Protein AF-V6L3B7-F1 (afdb_monomer_lite)

pLDDT: mean 77.8, std 19.28, range [36.06, 98.19]

Foldseek 3Di:
DDDDPPPPPDDDDPVNQVVCVVVVHHPCVQVVQCVVPNHCSVPDPPDDPDDDDPDDDDDDDPPPDDPPPDPDDDPLLVQLVVQLVVQCVVLVHPDRDVLSSLLSLLVSPDPVSVVVCVVVVHDSPVVNVVSVVVSVVVD

Sequence (139 aa):
VRALVVRDTDTLGPGDAEALRTLGIDLDVRRRTDAAFGEGALDRPSEPDGGRPRRGFVFGRDRSARPAGRIRFTPRAKKALELSLREALAVKDRHIGVEHVLLGLLRSDDRLTRELFERLGVDPDPVRDLVLADLRRAA

Secondary structure (DSSP, 8-state):
---------S---HHHHHHHHHTT--TTHHHHHHHHH-TTTTSPPPPPTT-------------------PPPPPHHHHHHHHHHHHHHHHTT-SS--HHHHHHHHHHHT-HHHHHHHHHHT--HHHHHHHHHHHHHHH-

Structure (mmCIF, N/CA/C/O backbone):
data_AF-V6L3B7-F1
#
_entry.id   AF-V6L3B7-F1
#
loop_
_atom_site.group_PDB
_atom_site.id
_atom_site.type_symbol
_atom_site.label_atom_id
_atom_site.label_alt_id
_atom_site.label_comp_id
_atom_site.label_asym_id
_atom_site.label_entity_id
_atom_site.label_seq_id
_atom_site.pdbx_PDB_ins_code
_atom_site.Cartn_x
_atom_site.Cartn_y
_atom_site.Cartn_z
_atom_site.occupancy
_atom_site.B_iso_or_equiv
_atom_site.auth_seq_id
_atom_site.auth_comp_id
_atom_site.auth_asym_id
_atom_site.auth_atom_id
_atom_site.pdbx_PDB_model_num
ATOM 1 N N . VAL A 1 1 ? 34.975 -44.767 -23.889 1.00 43.91 1 VAL A N 1
ATOM 2 C CA . VAL A 1 1 ? 34.524 -43.595 -24.677 1.00 43.91 1 VAL A CA 1
ATOM 3 C C . VAL A 1 1 ? 33.654 -42.737 -23.768 1.00 43.91 1 VAL A C 1
ATOM 5 O O . VAL A 1 1 ? 32.564 -43.162 -23.418 1.00 43.91 1 VAL A O 1
ATOM 8 N N . ARG A 1 2 ? 34.178 -41.617 -23.257 1.00 36.06 2 ARG A N 1
ATOM 9 C CA . ARG A 1 2 ? 33.478 -40.743 -22.300 1.00 36.06 2 ARG A CA 1
ATOM 10 C C . ARG A 1 2 ? 33.047 -39.493 -23.065 1.00 36.06 2 ARG A C 1
ATOM 12 O O . ARG A 1 2 ? 33.898 -38.676 -23.397 1.00 36.06 2 ARG A O 1
ATOM 19 N N . ALA A 1 3 ? 31.764 -39.394 -23.409 1.00 40.44 3 ALA A N 1
ATOM 20 C CA . ALA A 1 3 ? 31.218 -38.215 -24.073 1.00 40.44 3 ALA A CA 1
ATOM 21 C C . ALA A 1 3 ? 31.193 -37.053 -23.071 1.00 40.44 3 ALA A C 1
ATOM 23 O O . ALA A 1 3 ? 30.450 -37.072 -22.089 1.00 40.44 3 ALA A O 1
ATOM 24 N N . LEU A 1 4 ? 32.070 -36.078 -23.291 1.00 40.56 4 LEU A N 1
ATOM 25 C CA . LEU A 1 4 ? 32.046 -34.791 -22.613 1.00 40.56 4 LEU A CA 1
ATOM 26 C C . LEU A 1 4 ? 30.853 -34.022 -23.185 1.00 40.56 4 LEU A C 1
ATOM 28 O O . LEU A 1 4 ? 30.910 -33.529 -24.307 1.00 40.56 4 LEU A O 1
ATOM 32 N N . VAL A 1 5 ? 29.753 -33.966 -22.436 1.00 48.75 5 VAL A N 1
ATOM 33 C CA . VAL A 1 5 ? 28.684 -33.006 -22.719 1.00 48.75 5 VAL A CA 1
ATOM 34 C C . VAL A 1 5 ? 29.268 -31.633 -22.414 1.00 48.75 5 VAL A C 1
ATOM 36 O O . VAL A 1 5 ? 29.413 -31.253 -21.250 1.00 48.75 5 VAL A O 1
ATOM 39 N N . VAL A 1 6 ? 29.683 -30.937 -23.469 1.00 45.31 6 VAL A N 1
ATOM 40 C CA . VAL A 1 6 ? 30.059 -29.527 -23.421 1.00 45.31 6 VAL A CA 1
ATOM 41 C C . VAL A 1 6 ? 28.833 -28.774 -22.916 1.00 45.31 6 VAL A C 1
ATOM 43 O O . VAL A 1 6 ? 27.787 -28.767 -23.559 1.00 45.31 6 VAL A O 1
ATOM 46 N N . ARG A 1 7 ? 28.929 -28.209 -21.711 1.00 45.97 7 ARG A N 1
ATOM 47 C CA . ARG A 1 7 ? 27.954 -27.236 -21.230 1.00 45.97 7 ARG A CA 1
ATOM 48 C C . ARG A 1 7 ? 28.350 -25.902 -21.829 1.00 45.97 7 ARG A C 1
ATOM 50 O O . ARG A 1 7 ? 29.221 -25.233 -21.284 1.00 45.97 7 ARG A O 1
ATOM 57 N N . ASP A 1 8 ? 27.753 -25.584 -22.967 1.00 47.19 8 ASP A N 1
ATOM 58 C CA . ASP A 1 8 ? 27.851 -24.258 -23.555 1.00 47.19 8 ASP A CA 1
ATOM 59 C C . ASP A 1 8 ? 26.985 -23.323 -22.703 1.00 47.19 8 ASP A C 1
ATOM 61 O O . ASP A 1 8 ? 25.762 -23.457 -22.647 1.00 47.19 8 ASP A O 1
ATOM 65 N N . THR A 1 9 ? 27.630 -22.494 -21.886 1.00 51.62 9 THR A N 1
ATOM 66 C CA . THR A 1 9 ? 26.961 -21.604 -20.927 1.00 51.62 9 THR A CA 1
ATOM 67 C C . THR A 1 9 ? 26.908 -20.164 -21.399 1.00 51.62 9 THR A C 1
ATOM 69 O O . THR A 1 9 ? 26.731 -19.290 -20.559 1.00 51.62 9 THR A O 1
ATOM 72 N N . ASP A 1 10 ? 27.033 -19.886 -22.693 1.00 54.81 10 ASP A N 1
ATOM 73 C CA . ASP A 1 10 ? 26.859 -18.522 -23.172 1.00 54.81 10 ASP A CA 1
ATOM 74 C C . ASP A 1 10 ? 26.110 -18.473 -24.501 1.00 54.81 10 ASP A C 1
ATOM 76 O O . ASP A 1 10 ? 26.559 -18.968 -25.526 1.00 54.81 10 ASP A O 1
ATOM 80 N N . THR A 1 11 ? 24.966 -17.789 -24.444 1.00 59.00 11 THR A N 1
ATOM 81 C CA . THR A 1 11 ? 24.056 -17.413 -25.535 1.00 59.00 11 THR A CA 1
ATOM 82 C C . THR A 1 11 ? 23.180 -18.533 -26.107 1.00 59.00 11 THR A C 1
ATOM 84 O O . THR A 1 11 ? 23.632 -19.432 -26.803 1.00 59.00 11 THR A O 1
ATOM 87 N N . LEU A 1 12 ? 21.871 -18.430 -25.837 1.00 64.12 12 LEU A N 1
ATOM 88 C CA . LEU A 1 12 ? 20.855 -19.138 -26.615 1.00 64.12 12 LEU A CA 1
ATOM 89 C C . LEU A 1 12 ? 21.006 -18.719 -28.081 1.00 64.12 12 LEU A C 1
ATOM 91 O O . LEU A 1 12 ? 20.976 -17.525 -28.393 1.00 64.12 12 LEU A O 1
ATOM 95 N N . GLY A 1 13 ? 21.162 -19.692 -28.971 1.00 71.31 13 GLY A N 1
ATOM 96 C CA . GLY A 1 13 ? 21.248 -19.435 -30.399 1.00 71.31 13 GLY A CA 1
ATOM 97 C C . GLY A 1 13 ? 19.893 -19.021 -30.992 1.00 71.31 13 GLY A C 1
ATOM 98 O O . GLY A 1 13 ? 18.844 -19.167 -30.357 1.00 71.31 13 GLY A O 1
ATOM 99 N N . PRO A 1 14 ? 19.864 -18.554 -32.253 1.00 67.19 14 PRO A N 1
ATOM 100 C CA . PRO A 1 14 ? 18.615 -18.237 -32.951 1.00 67.19 14 PRO A CA 1
ATOM 101 C C . PRO A 1 14 ? 17.654 -19.438 -33.054 1.00 67.19 14 PRO A C 1
ATOM 103 O O . PRO A 1 14 ? 16.439 -19.242 -33.049 1.00 67.19 14 PRO A O 1
ATOM 106 N N . GLY A 1 15 ? 18.180 -20.670 -33.071 1.00 76.25 15 GLY A N 1
ATOM 107 C CA . GLY A 1 15 ? 17.374 -21.895 -33.013 1.00 76.25 15 GLY A CA 1
ATOM 108 C C . GLY A 1 15 ? 16.664 -22.091 -31.669 1.00 76.25 15 GLY A C 1
ATOM 109 O O . GLY A 1 15 ? 15.487 -22.447 -31.639 1.00 76.25 15 GLY A O 1
ATOM 110 N N . ASP A 1 16 ? 17.325 -21.767 -30.556 1.00 77.81 16 ASP A N 1
ATOM 111 C CA . ASP A 1 16 ? 16.725 -21.864 -29.219 1.00 77.81 16 ASP A CA 1
ATOM 112 C C . ASP A 1 16 ? 15.614 -20.821 -29.038 1.00 77.81 16 ASP A C 1
ATOM 114 O O . ASP A 1 16 ? 14.562 -21.098 -28.460 1.00 77.81 16 ASP A O 1
ATOM 118 N N . ALA A 1 17 ? 15.807 -19.625 -29.602 1.00 75.75 17 ALA A N 1
ATOM 119 C CA . ALA A 1 17 ? 14.799 -18.569 -29.620 1.00 75.75 17 ALA A CA 1
ATOM 120 C C . ALA A 1 17 ? 13.520 -18.969 -30.367 1.00 75.75 17 ALA A C 1
ATOM 122 O O . ALA A 1 17 ? 12.419 -18.562 -29.997 1.00 75.75 17 ALA A O 1
ATOM 123 N N . GLU A 1 18 ? 13.638 -19.724 -31.456 1.00 77.75 18 GLU A N 1
ATOM 124 C CA . GLU A 1 18 ? 12.488 -20.241 -32.204 1.00 77.75 18 GLU A CA 1
ATOM 125 C C . GLU A 1 18 ? 11.788 -21.397 -31.4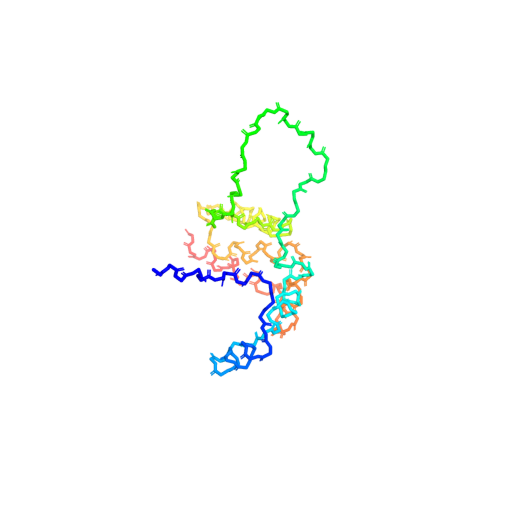80 1.00 77.75 18 GLU A C 1
ATOM 127 O O . GLU A 1 18 ? 10.557 -21.415 -31.384 1.00 77.75 18 GLU A O 1
ATOM 132 N N . ALA A 1 19 ? 12.561 -22.306 -30.883 1.00 83.19 19 ALA A N 1
ATOM 133 C CA . ALA A 1 19 ? 12.024 -23.393 -30.073 1.00 83.19 19 ALA A CA 1
ATOM 134 C C . ALA A 1 19 ? 11.185 -22.868 -28.894 1.00 83.19 19 ALA A C 1
ATOM 136 O O . ALA A 1 19 ? 10.080 -23.350 -28.644 1.00 83.19 19 ALA A O 1
ATOM 137 N N . LEU A 1 20 ? 11.660 -21.825 -28.210 1.00 81.69 20 LEU A N 1
ATOM 138 C CA . LEU A 1 20 ? 10.937 -21.207 -27.096 1.00 81.69 20 LEU A CA 1
ATOM 139 C C . LEU A 1 20 ? 9.674 -20.465 -27.548 1.00 81.69 20 LEU A C 1
ATOM 141 O O . LEU A 1 20 ? 8.636 -20.590 -26.897 1.00 81.69 20 LEU A O 1
ATOM 145 N N . ARG A 1 21 ? 9.713 -19.783 -28.701 1.00 79.94 21 ARG A N 1
ATOM 146 C CA . ARG A 1 21 ? 8.520 -19.153 -29.297 1.00 79.94 21 ARG A CA 1
ATOM 147 C C . ARG A 1 21 ? 7.429 -20.176 -29.610 1.00 79.94 21 ARG A C 1
ATOM 149 O O . ARG A 1 21 ? 6.258 -19.895 -29.376 1.00 79.94 21 ARG A O 1
ATOM 156 N N . THR A 1 22 ? 7.808 -21.373 -30.054 1.00 86.81 22 THR A N 1
ATOM 157 C CA . THR A 1 22 ? 6.870 -22.488 -30.286 1.00 86.81 22 THR A CA 1
ATOM 158 C C . THR A 1 22 ? 6.182 -22.938 -28.991 1.00 86.81 22 THR A C 1
ATOM 160 O O . THR A 1 22 ? 5.019 -23.332 -29.010 1.00 86.81 22 THR A O 1
ATOM 163 N N . LEU A 1 23 ? 6.864 -22.813 -27.847 1.00 83.19 23 LEU A N 1
ATOM 164 C CA . LEU A 1 23 ? 6.315 -23.068 -26.509 1.00 83.19 23 LEU A CA 1
ATOM 165 C C . LEU A 1 23 ? 5.563 -21.860 -25.914 1.00 83.19 23 LEU A C 1
ATOM 167 O O . LEU A 1 23 ? 5.142 -21.910 -24.759 1.00 83.19 23 LEU A O 1
ATOM 171 N N . GLY A 1 24 ? 5.398 -20.772 -26.674 1.00 76.44 24 GLY A N 1
ATOM 172 C CA . GLY A 1 24 ? 4.756 -19.539 -26.212 1.00 76.44 24 GLY A CA 1
ATOM 173 C C . GLY A 1 24 ? 5.636 -18.663 -25.312 1.00 76.44 24 GLY A C 1
ATOM 174 O O . GLY A 1 24 ? 5.124 -17.765 -24.646 1.00 76.44 24 GLY A O 1
ATOM 175 N N . ILE A 1 25 ? 6.949 -18.905 -25.274 1.00 80.31 25 ILE A N 1
ATOM 176 C CA . ILE A 1 25 ? 7.913 -18.150 -24.468 1.00 80.31 25 ILE A CA 1
ATOM 177 C C . ILE A 1 25 ? 8.659 -17.173 -25.385 1.00 80.31 25 ILE A C 1
ATOM 179 O O . ILE A 1 25 ? 9.487 -17.561 -26.206 1.00 80.31 25 ILE A O 1
ATOM 183 N N . ASP A 1 26 ? 8.355 -15.886 -25.242 1.00 80.12 26 ASP A N 1
ATOM 184 C CA . ASP A 1 26 ? 9.053 -14.799 -25.934 1.00 80.12 26 ASP A CA 1
ATOM 185 C C . ASP A 1 26 ? 10.377 -14.488 -25.221 1.00 80.12 26 ASP A C 1
ATOM 187 O O . ASP A 1 26 ? 10.409 -14.411 -23.995 1.00 80.12 26 ASP A O 1
ATOM 191 N N . LEU A 1 27 ? 11.467 -14.294 -25.967 1.00 76.62 27 LEU A N 1
ATOM 192 C CA . LEU A 1 27 ? 12.780 -13.958 -25.408 1.00 76.62 27 LEU A CA 1
ATOM 193 C C . LEU A 1 27 ? 12.938 -12.480 -25.025 1.00 76.62 27 LEU A C 1
ATOM 195 O O . LEU A 1 27 ? 13.946 -12.102 -24.428 1.00 76.62 27 LEU A O 1
ATOM 199 N N . ASP A 1 28 ? 11.939 -11.640 -25.286 1.00 81.62 28 ASP A N 1
ATOM 200 C CA . ASP A 1 28 ? 11.903 -10.256 -24.819 1.00 81.62 28 ASP A CA 1
ATOM 201 C C . ASP A 1 28 ? 11.681 -10.097 -23.298 1.00 81.62 28 ASP A C 1
ATOM 203 O O . ASP A 1 28 ? 11.484 -8.973 -22.821 1.00 81.62 28 ASP A O 1
ATOM 207 N N . VAL A 1 29 ? 11.742 -11.195 -22.527 1.00 82.31 29 VAL A N 1
ATOM 208 C CA . VAL A 1 29 ? 11.502 -11.239 -21.074 1.00 82.31 29 VAL A CA 1
ATOM 209 C C . VAL A 1 29 ? 12.249 -10.140 -20.337 1.00 82.31 29 VAL A C 1
ATOM 211 O O . VAL A 1 29 ? 11.654 -9.480 -19.491 1.00 82.31 29 VAL A O 1
ATOM 214 N N . ARG A 1 30 ? 13.527 -9.896 -20.657 1.00 83.44 30 ARG A N 1
ATOM 215 C CA . ARG A 1 30 ? 14.318 -8.861 -19.973 1.00 83.44 30 ARG A CA 1
ATOM 216 C C . ARG A 1 30 ? 13.719 -7.473 -20.174 1.00 83.44 30 ARG A C 1
ATOM 218 O O . ARG A 1 30 ? 13.445 -6.795 -19.195 1.00 83.44 30 ARG A O 1
ATOM 225 N N . ARG A 1 31 ? 13.402 -7.107 -21.420 1.00 83.00 31 ARG A N 1
ATOM 226 C CA . ARG A 1 31 ? 12.740 -5.835 -21.741 1.00 83.00 31 ARG A CA 1
ATOM 227 C C . ARG A 1 31 ? 11.387 -5.715 -21.040 1.00 83.00 31 ARG A C 1
ATOM 229 O O . ARG A 1 31 ? 11.097 -4.668 -20.474 1.00 83.00 31 ARG A O 1
ATOM 236 N N . ARG A 1 32 ? 10.555 -6.765 -21.070 1.00 82.00 32 ARG A N 1
ATOM 237 C CA . ARG A 1 32 ? 9.242 -6.756 -20.395 1.00 82.00 32 ARG A CA 1
ATOM 238 C C . ARG A 1 32 ? 9.378 -6.626 -18.880 1.00 82.00 32 ARG A C 1
ATOM 240 O O . ARG A 1 32 ? 8.618 -5.886 -18.265 1.00 82.00 32 ARG A O 1
ATOM 247 N N . THR A 1 33 ? 10.346 -7.321 -18.291 1.00 84.12 33 THR A N 1
ATOM 248 C CA . THR A 1 33 ? 10.604 -7.274 -16.849 1.00 84.12 33 THR A CA 1
ATOM 249 C C . THR A 1 33 ? 11.122 -5.899 -16.449 1.00 84.12 33 THR A C 1
ATOM 251 O O . THR A 1 33 ? 10.599 -5.317 -15.507 1.00 84.12 33 THR A O 1
ATOM 254 N N . ASP A 1 34 ? 12.067 -5.334 -17.199 1.00 84.81 34 ASP A N 1
ATOM 255 C CA . ASP A 1 34 ? 12.600 -3.999 -16.928 1.00 84.81 34 ASP A CA 1
ATOM 256 C C . ASP A 1 34 ? 11.522 -2.913 -17.095 1.00 84.81 34 ASP A C 1
ATOM 258 O O . ASP A 1 34 ? 11.422 -2.000 -16.280 1.00 84.81 34 ASP A O 1
ATOM 262 N N . ALA A 1 35 ? 10.639 -3.044 -18.091 1.00 76.75 35 ALA A N 1
ATOM 263 C CA . ALA A 1 35 ? 9.502 -2.140 -18.264 1.00 76.75 35 ALA A CA 1
ATOM 264 C C . ALA A 1 35 ? 8.478 -2.237 -17.116 1.00 76.75 35 ALA A C 1
ATOM 266 O O . ALA A 1 35 ? 7.893 -1.229 -16.728 1.00 76.75 35 ALA A O 1
ATOM 267 N N . ALA A 1 36 ? 8.248 -3.437 -16.573 1.00 75.81 36 ALA A N 1
ATOM 268 C CA . ALA A 1 36 ? 7.269 -3.660 -15.510 1.00 75.81 36 ALA A CA 1
ATOM 269 C C . ALA A 1 36 ? 7.813 -3.354 -14.102 1.00 75.81 36 ALA A C 1
ATOM 271 O O . ALA A 1 36 ? 7.071 -2.888 -13.238 1.00 75.81 36 ALA A O 1
ATOM 272 N N . PHE A 1 37 ? 9.095 -3.634 -13.856 1.00 79.56 37 PHE A N 1
ATOM 273 C CA . PHE A 1 37 ? 9.698 -3.621 -12.520 1.00 79.56 37 PHE A CA 1
ATOM 274 C C . PHE A 1 37 ? 10.832 -2.592 -12.352 1.00 79.56 37 PHE A C 1
ATOM 276 O O . PHE A 1 37 ? 11.227 -2.332 -11.212 1.00 79.56 37 PHE A O 1
ATOM 283 N N . GLY A 1 38 ? 11.292 -1.960 -13.437 1.00 77.94 38 GLY A N 1
ATOM 284 C CA . GLY A 1 38 ? 12.402 -0.999 -13.480 1.00 77.94 38 GLY A CA 1
ATOM 285 C C . GLY A 1 38 ? 13.664 -1.578 -14.131 1.00 77.94 38 GLY A C 1
ATOM 286 O O . GLY A 1 38 ? 13.858 -2.788 -14.137 1.00 77.94 38 GLY A O 1
ATOM 287 N N . GLU A 1 39 ? 14.529 -0.716 -14.674 1.00 80.25 39 GLU A N 1
ATOM 288 C CA . GLU A 1 39 ? 15.786 -1.123 -15.322 1.00 80.25 39 GLU A CA 1
ATOM 289 C C . GLU A 1 39 ? 16.655 -1.994 -14.397 1.00 80.25 39 GLU A C 1
ATOM 291 O O . GLU A 1 39 ? 16.856 -1.667 -13.224 1.00 80.25 39 GLU A O 1
ATOM 296 N N . GLY A 1 40 ? 17.154 -3.116 -14.923 1.00 80.69 40 GLY A N 1
ATOM 297 C CA . GLY A 1 40 ? 17.977 -4.057 -14.164 1.00 80.69 40 GLY A CA 1
ATOM 298 C C . GLY A 1 40 ? 17.182 -4.952 -13.211 1.00 80.69 40 GLY A C 1
ATOM 299 O O . GLY A 1 40 ? 17.746 -5.507 -12.268 1.00 80.69 40 GLY A O 1
ATOM 300 N N . ALA A 1 41 ? 15.881 -5.149 -13.440 1.00 81.31 41 ALA A N 1
ATOM 301 C CA . ALA A 1 41 ? 15.032 -5.982 -12.585 1.00 81.31 41 ALA A CA 1
ATOM 302 C C . ALA A 1 41 ? 15.485 -7.453 -12.517 1.00 81.31 41 ALA A C 1
ATOM 304 O O . ALA A 1 41 ? 15.205 -8.147 -11.538 1.00 81.31 41 ALA A O 1
ATOM 305 N N . LEU A 1 42 ? 16.194 -7.925 -13.548 1.00 79.00 42 LEU A N 1
ATOM 306 C CA . LEU A 1 42 ? 16.791 -9.263 -13.604 1.00 79.00 42 LEU A CA 1
ATOM 307 C C . LEU A 1 42 ? 18.285 -9.287 -13.261 1.00 79.00 42 LEU A C 1
ATOM 309 O O . LEU A 1 42 ? 18.891 -10.363 -13.268 1.00 79.00 42 LEU A O 1
ATOM 313 N N . ASP A 1 43 ? 18.896 -8.135 -12.990 1.00 78.62 43 ASP A N 1
ATOM 314 C CA . ASP A 1 43 ? 20.314 -8.095 -12.674 1.00 78.62 43 ASP A CA 1
ATOM 315 C C . ASP A 1 43 ? 20.571 -8.754 -11.325 1.00 78.62 43 ASP A C 1
ATOM 317 O O . ASP A 1 43 ? 19.817 -8.622 -10.354 1.00 78.62 43 ASP A O 1
ATOM 321 N N . ARG A 1 44 ? 21.673 -9.504 -11.257 1.00 61.53 44 ARG A N 1
ATOM 322 C CA . ARG A 1 44 ? 22.146 -9.998 -9.969 1.00 61.53 44 ARG A CA 1
ATOM 323 C C . ARG A 1 44 ? 22.424 -8.774 -9.099 1.00 61.53 44 ARG A C 1
ATOM 325 O O . ARG A 1 44 ? 23.081 -7.855 -9.584 1.00 61.53 44 ARG A O 1
ATOM 332 N N . PRO A 1 45 ? 21.966 -8.750 -7.834 1.00 56.66 45 PRO A N 1
ATOM 333 C CA . PRO A 1 45 ? 22.295 -7.647 -6.951 1.00 56.66 45 PRO A CA 1
ATOM 334 C C . PRO A 1 45 ? 23.816 -7.525 -6.912 1.00 56.66 45 PRO A C 1
ATOM 336 O O . PRO A 1 45 ? 24.497 -8.483 -6.539 1.00 56.66 45 PRO A O 1
ATOM 339 N N . SER A 1 46 ? 24.333 -6.373 -7.334 1.00 53.19 46 SER A N 1
ATOM 340 C CA . SER A 1 46 ? 25.748 -6.048 -7.235 1.00 53.19 46 SER A CA 1
ATOM 341 C C . SER A 1 46 ? 26.167 -6.254 -5.780 1.00 53.19 46 SER A C 1
ATOM 343 O O . SER A 1 46 ? 25.489 -5.784 -4.856 1.00 53.19 46 SER A O 1
ATOM 345 N N . GLU A 1 47 ? 27.248 -7.009 -5.554 1.00 53.56 47 GLU A N 1
ATOM 346 C CA . GLU A 1 47 ? 27.893 -6.968 -4.244 1.00 53.56 47 GLU A CA 1
ATOM 347 C C . GLU A 1 47 ? 28.204 -5.498 -3.931 1.00 53.56 47 GLU A C 1
ATOM 349 O O . GLU A 1 47 ? 28.571 -4.754 -4.845 1.00 53.56 47 GLU A O 1
ATOM 354 N N . PRO A 1 48 ? 27.981 -5.034 -2.690 1.00 52.72 48 PRO A N 1
ATOM 355 C CA . PRO A 1 48 ? 28.212 -3.640 -2.361 1.00 52.72 48 PRO A CA 1
ATOM 356 C C . PRO A 1 48 ? 29.666 -3.287 -2.669 1.00 52.72 48 PRO A C 1
ATOM 358 O O . PRO A 1 48 ? 30.593 -3.894 -2.128 1.00 52.72 48 PRO A O 1
ATOM 361 N N . ASP A 1 49 ? 29.839 -2.298 -3.537 1.00 55.62 49 ASP A N 1
ATOM 362 C CA . ASP A 1 49 ? 31.132 -1.705 -3.825 1.00 55.62 49 ASP A CA 1
ATOM 363 C C . ASP A 1 49 ? 31.681 -1.099 -2.517 1.00 55.62 49 ASP A C 1
ATOM 365 O O . ASP A 1 49 ? 31.025 -0.273 -1.877 1.00 55.62 49 ASP A O 1
ATOM 369 N N . GLY A 1 50 ? 32.845 -1.572 -2.053 1.00 52.22 50 GLY A N 1
ATOM 370 C CA . GLY A 1 50 ? 33.575 -0.951 -0.936 1.00 52.22 50 GLY A CA 1
ATOM 371 C C . GLY A 1 50 ? 33.641 -1.680 0.419 1.00 52.22 50 GLY A C 1
ATOM 372 O O . GLY A 1 50 ? 34.086 -1.083 1.400 1.00 52.22 50 GLY A O 1
ATOM 373 N N . GLY A 1 51 ? 33.280 -2.961 0.529 1.00 44.69 51 GLY A N 1
ATOM 374 C CA . GLY A 1 51 ? 33.552 -3.756 1.740 1.00 44.69 51 GLY A CA 1
ATOM 375 C C . GLY A 1 51 ? 34.894 -4.497 1.675 1.00 44.69 51 GLY A C 1
ATOM 376 O O . GLY A 1 51 ? 35.016 -5.448 0.912 1.00 44.69 51 GLY A O 1
ATOM 377 N N . ARG A 1 52 ? 35.899 -4.099 2.478 1.00 48.09 52 ARG A N 1
ATOM 378 C CA . ARG A 1 52 ? 37.249 -4.720 2.528 1.00 48.09 52 ARG A CA 1
ATOM 379 C C . ARG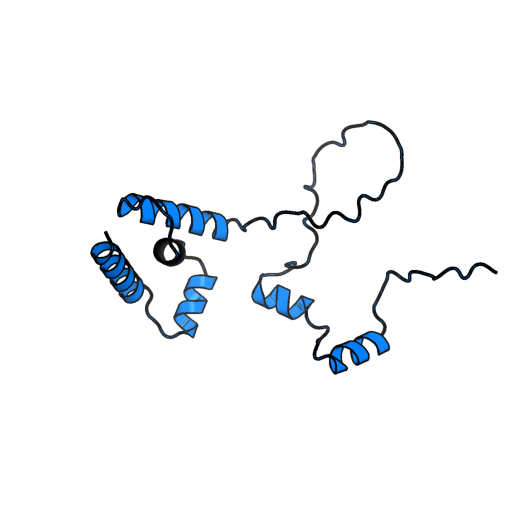 A 1 52 ? 37.201 -6.262 2.456 1.00 48.09 52 ARG A C 1
ATOM 381 O O . ARG A 1 52 ? 36.520 -6.871 3.287 1.00 48.09 52 ARG A O 1
ATOM 388 N N . PRO A 1 53 ? 37.984 -6.914 1.573 1.00 46.72 53 PRO A N 1
ATOM 389 C CA . PRO A 1 53 ? 38.026 -8.368 1.513 1.00 46.72 53 PRO A CA 1
ATOM 390 C C . PRO A 1 53 ? 38.600 -8.921 2.821 1.00 46.72 53 PRO A C 1
ATOM 392 O O . PRO A 1 53 ? 39.721 -8.592 3.223 1.00 46.72 53 PRO A O 1
ATOM 395 N N . ARG A 1 54 ? 37.836 -9.782 3.504 1.00 54.28 54 ARG A N 1
ATOM 396 C CA . ARG A 1 54 ? 38.36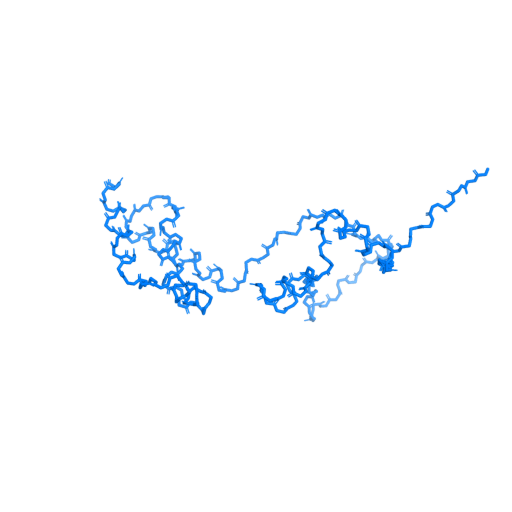7 -10.591 4.605 1.00 54.28 54 ARG A CA 1
ATOM 397 C C . ARG A 1 54 ? 39.360 -11.589 4.017 1.00 54.28 54 ARG A C 1
ATOM 399 O O . ARG A 1 54 ? 38.986 -12.588 3.414 1.00 54.28 54 ARG A O 1
ATOM 406 N N . ARG A 1 55 ? 40.640 -11.264 4.166 1.00 45.91 55 ARG A N 1
ATOM 407 C CA . ARG A 1 55 ? 41.788 -12.073 3.762 1.00 45.91 55 ARG A CA 1
ATOM 408 C C . ARG A 1 55 ? 41.761 -13.408 4.526 1.00 45.91 55 ARG A C 1
ATOM 410 O O . ARG A 1 55 ? 41.915 -13.411 5.743 1.00 45.91 55 ARG A O 1
ATOM 417 N N . GLY A 1 56 ? 41.558 -14.521 3.816 1.00 41.78 56 GLY A N 1
ATOM 418 C CA . GLY A 1 56 ? 41.564 -15.870 4.396 1.00 41.78 56 GLY A CA 1
ATOM 419 C C . GLY A 1 56 ? 41.289 -16.993 3.386 1.00 41.78 56 GLY A C 1
ATOM 420 O O . GLY A 1 56 ? 40.150 -17.404 3.232 1.00 41.78 56 GLY A O 1
ATOM 421 N N . PHE A 1 57 ? 42.361 -17.461 2.733 1.00 39.22 57 PHE A N 1
ATOM 422 C CA . PHE A 1 57 ? 42.599 -18.780 2.111 1.00 39.22 57 PHE A CA 1
ATOM 423 C C . PHE A 1 57 ? 41.600 -19.410 1.104 1.00 39.22 57 PHE A C 1
ATOM 425 O O . PHE A 1 57 ? 40.595 -20.009 1.460 1.00 39.22 57 PHE A O 1
ATOM 432 N N . VAL A 1 58 ? 42.010 -19.352 -0.175 1.00 47.00 58 VAL A N 1
ATOM 433 C CA . VAL A 1 58 ? 42.219 -20.467 -1.135 1.00 47.00 58 VAL A CA 1
ATOM 434 C C . VAL A 1 58 ? 41.306 -21.696 -0.994 1.00 47.00 58 VAL A C 1
ATOM 436 O O . VAL A 1 58 ? 41.598 -22.588 -0.214 1.00 47.00 58 VAL A O 1
ATOM 439 N N . PHE A 1 59 ? 40.261 -21.776 -1.823 1.00 39.81 59 PHE A N 1
ATOM 440 C CA . PHE A 1 59 ? 40.020 -22.857 -2.798 1.00 39.81 59 PHE A CA 1
ATOM 441 C C . PHE A 1 59 ? 38.768 -22.506 -3.608 1.00 39.81 59 PHE A C 1
ATOM 443 O O . PHE A 1 59 ? 37.714 -22.205 -3.049 1.00 39.81 59 PHE A O 1
ATOM 450 N N . GLY A 1 60 ? 38.901 -22.540 -4.935 1.00 50.84 60 GLY A N 1
ATOM 451 C CA . GLY A 1 60 ? 37.808 -22.336 -5.874 1.00 50.84 60 GLY A CA 1
ATOM 452 C C . GLY A 1 60 ? 36.619 -23.233 -5.545 1.00 50.84 60 GLY A C 1
ATOM 453 O O . GLY A 1 60 ? 36.655 -24.448 -5.721 1.00 50.84 60 GLY A O 1
ATOM 454 N N . ARG A 1 61 ? 35.549 -22.607 -5.071 1.00 43.59 61 ARG A N 1
ATOM 455 C CA . ARG A 1 61 ? 34.202 -23.145 -5.131 1.00 43.59 61 ARG A CA 1
ATOM 456 C C . ARG A 1 61 ? 33.338 -21.981 -5.555 1.00 43.59 61 ARG A C 1
ATOM 458 O O . ARG A 1 61 ? 32.957 -21.151 -4.731 1.00 43.59 61 ARG A O 1
ATOM 465 N N . ASP A 1 62 ? 33.108 -21.900 -6.860 1.00 44.31 62 ASP A N 1
ATOM 466 C CA . ASP A 1 62 ? 31.950 -21.194 -7.370 1.00 44.31 62 ASP A CA 1
ATOM 467 C C . ASP A 1 62 ? 30.745 -21.687 -6.551 1.00 44.31 62 ASP A C 1
ATOM 469 O O . ASP A 1 62 ? 30.379 -22.861 -6.590 1.00 44.31 62 ASP A O 1
ATOM 473 N N . ARG A 1 63 ? 30.226 -20.809 -5.688 1.00 45.38 63 ARG A N 1
ATOM 474 C CA . ARG A 1 63 ? 29.001 -21.035 -4.915 1.00 45.38 63 ARG A CA 1
ATOM 475 C C . ARG A 1 63 ? 27.779 -20.672 -5.759 1.00 45.38 63 ARG A C 1
ATOM 477 O O . ARG A 1 63 ? 26.748 -20.280 -5.211 1.00 45.38 63 ARG A O 1
ATOM 484 N N . SER A 1 64 ? 27.873 -20.807 -7.080 1.00 52.06 64 SER A N 1
ATOM 485 C CA . SER A 1 64 ? 26.710 -20.995 -7.924 1.00 52.06 64 SER A CA 1
ATOM 486 C C . SER A 1 64 ? 25.867 -22.131 -7.335 1.00 52.06 64 SER A C 1
ATOM 488 O O . SER A 1 64 ? 26.357 -23.183 -6.931 1.00 52.06 64 SER A O 1
ATOM 490 N N . ALA A 1 65 ? 24.571 -21.855 -7.218 1.00 53.16 65 ALA A N 1
ATOM 491 C CA . ALA A 1 65 ? 23.535 -22.738 -6.692 1.00 53.16 65 ALA A CA 1
ATOM 492 C C . ALA A 1 65 ? 23.453 -22.900 -5.158 1.00 53.16 65 ALA A C 1
ATOM 494 O O . ALA A 1 65 ? 23.555 -23.988 -4.595 1.00 53.16 65 ALA A O 1
ATOM 495 N N . ARG A 1 66 ? 22.979 -21.837 -4.499 1.00 46.12 66 ARG A N 1
ATOM 496 C CA . ARG A 1 66 ? 21.666 -21.957 -3.841 1.00 46.12 66 ARG A CA 1
ATOM 497 C C . ARG A 1 66 ? 20.734 -20.853 -4.351 1.00 46.12 66 ARG A C 1
ATOM 499 O O . ARG A 1 66 ? 21.037 -19.684 -4.114 1.00 46.12 66 ARG A O 1
ATOM 506 N N . PRO A 1 67 ? 19.597 -21.172 -4.998 1.00 50.50 67 PRO A N 1
ATOM 507 C CA . PRO A 1 67 ? 18.525 -20.206 -5.191 1.00 50.50 67 PRO A CA 1
ATOM 508 C C . PRO A 1 67 ? 17.833 -20.016 -3.836 1.00 50.50 67 PRO A C 1
ATOM 510 O O . PRO A 1 67 ? 16.819 -20.628 -3.531 1.00 50.50 67 PRO A O 1
ATOM 513 N N . ALA A 1 68 ? 18.457 -19.239 -2.959 1.00 55.88 68 ALA A N 1
ATOM 514 C CA . ALA A 1 68 ? 17.908 -18.893 -1.652 1.00 55.88 68 ALA A CA 1
ATOM 515 C C . ALA A 1 68 ? 18.250 -17.439 -1.304 1.00 55.88 68 ALA A C 1
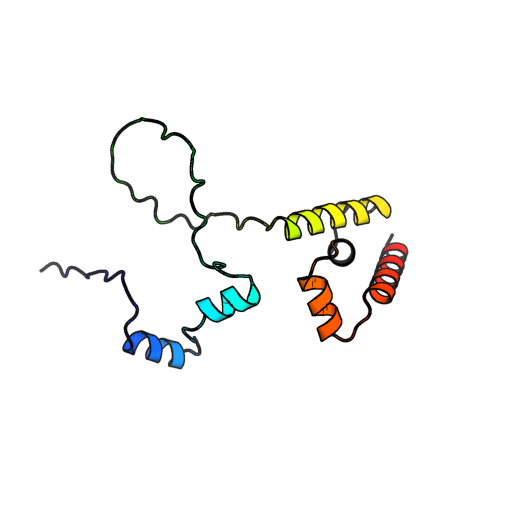ATOM 517 O O . ALA A 1 68 ? 18.560 -17.101 -0.164 1.00 55.88 68 ALA A O 1
ATOM 518 N N . GLY A 1 69 ? 18.249 -16.563 -2.308 1.00 53.25 69 GLY A N 1
ATOM 519 C CA . GLY A 1 69 ? 18.311 -15.127 -2.085 1.00 53.25 69 GLY A CA 1
ATOM 520 C C . GLY A 1 69 ? 16.899 -14.628 -1.839 1.00 53.25 69 GLY A C 1
ATOM 521 O O . GLY A 1 69 ? 16.112 -14.570 -2.778 1.00 53.25 69 GLY A O 1
ATOM 522 N N . ARG A 1 70 ? 16.555 -14.284 -0.593 1.00 63.53 70 ARG A N 1
ATOM 523 C CA . ARG A 1 70 ? 15.323 -13.531 -0.313 1.00 63.53 70 ARG A CA 1
ATOM 524 C C . ARG A 1 70 ? 15.306 -12.312 -1.235 1.00 63.53 70 ARG A C 1
ATOM 526 O O . ARG A 1 70 ? 16.204 -11.473 -1.132 1.00 63.53 70 ARG A O 1
ATOM 533 N N . ILE A 1 71 ? 14.312 -12.226 -2.118 1.00 75.50 71 ILE A N 1
ATOM 534 C CA . ILE A 1 71 ? 14.085 -11.030 -2.931 1.00 75.50 71 ILE A CA 1
ATOM 535 C C . ILE A 1 71 ? 13.919 -9.875 -1.947 1.00 75.50 71 ILE A C 1
ATOM 537 O O . ILE A 1 71 ? 13.071 -9.917 -1.053 1.00 75.50 71 ILE A O 1
ATOM 541 N N . ARG A 1 72 ? 14.799 -8.878 -2.040 1.00 83.12 72 ARG A N 1
ATOM 542 C CA . ARG A 1 72 ? 14.729 -7.726 -1.145 1.00 83.12 72 ARG A CA 1
ATOM 543 C C . ARG A 1 72 ? 13.605 -6.818 -1.612 1.00 83.12 72 ARG A C 1
ATOM 545 O O . ARG A 1 72 ? 13.535 -6.474 -2.786 1.00 83.12 72 ARG A O 1
ATOM 552 N N . PHE A 1 73 ? 12.775 -6.375 -0.673 1.00 87.69 73 PHE A N 1
ATOM 553 C CA . PHE A 1 73 ? 11.846 -5.289 -0.947 1.00 87.69 73 PHE A CA 1
ATOM 554 C C . PHE A 1 73 ? 12.613 -4.024 -1.331 1.00 87.69 73 PHE A C 1
ATOM 556 O O . PHE A 1 73 ? 13.609 -3.665 -0.688 1.00 87.69 73 PHE A O 1
ATOM 563 N N . THR A 1 74 ? 12.108 -3.337 -2.351 1.00 88.81 74 THR A N 1
ATOM 564 C CA . THR A 1 74 ? 12.532 -1.981 -2.695 1.00 88.81 74 THR A CA 1
ATOM 565 C C . THR A 1 74 ? 12.238 -1.029 -1.524 1.00 88.81 74 THR A C 1
ATOM 567 O O . THR A 1 74 ? 11.370 -1.323 -0.694 1.00 88.81 74 THR A O 1
ATOM 570 N N . PRO A 1 75 ? 12.924 0.125 -1.418 1.00 90.06 75 PRO A N 1
ATOM 571 C CA . PRO A 1 75 ? 12.644 1.104 -0.364 1.00 90.06 75 PRO A CA 1
ATOM 572 C C . PRO A 1 75 ? 11.165 1.522 -0.304 1.00 90.06 75 PRO A C 1
ATOM 574 O O . PRO A 1 75 ? 10.580 1.559 0.777 1.00 90.06 75 PRO A O 1
ATOM 577 N N . ARG A 1 76 ? 10.536 1.729 -1.468 1.00 88.38 76 ARG A N 1
ATOM 578 C CA . ARG A 1 76 ? 9.101 2.038 -1.593 1.00 88.38 76 ARG A CA 1
ATOM 579 C C . ARG A 1 76 ? 8.197 0.910 -1.086 1.00 88.38 76 ARG A C 1
ATOM 581 O O . ARG A 1 76 ? 7.285 1.168 -0.309 1.00 88.38 76 ARG A O 1
ATOM 588 N N . ALA A 1 77 ? 8.502 -0.349 -1.412 1.00 91.88 77 ALA A N 1
ATOM 589 C CA . ALA A 1 77 ? 7.737 -1.490 -0.906 1.00 91.88 77 ALA A CA 1
ATOM 590 C C . ALA A 1 77 ? 7.863 -1.633 0.621 1.00 91.88 77 ALA A C 1
ATOM 592 O O . ALA A 1 77 ? 6.870 -1.877 1.301 1.00 91.88 77 ALA A O 1
ATOM 593 N N . LYS A 1 78 ? 9.057 -1.407 1.189 1.00 94.19 78 LYS A N 1
ATOM 594 C CA . LYS A 1 78 ? 9.230 -1.367 2.653 1.00 94.19 78 LYS A CA 1
ATOM 595 C C . LYS A 1 78 ? 8.393 -0.259 3.288 1.00 94.19 78 LYS A C 1
ATOM 597 O O . LYS A 1 78 ? 7.726 -0.509 4.287 1.00 94.19 78 LYS A O 1
ATOM 602 N N . LYS A 1 79 ? 8.378 0.936 2.688 1.00 94.75 79 LYS A N 1
ATOM 603 C CA . LYS A 1 79 ? 7.565 2.060 3.163 1.00 94.75 79 LYS A CA 1
ATOM 604 C C . LYS A 1 79 ? 6.071 1.730 3.156 1.00 94.75 79 LYS A C 1
ATOM 606 O O . LYS A 1 79 ? 5.399 2.010 4.146 1.00 94.75 79 LYS A O 1
ATOM 611 N N . ALA A 1 80 ? 5.565 1.110 2.091 1.00 95.81 80 ALA A N 1
ATOM 612 C CA . ALA A 1 80 ? 4.173 0.670 2.020 1.00 95.81 80 ALA A CA 1
ATOM 613 C C . ALA A 1 80 ? 3.840 -0.344 3.128 1.00 95.81 80 ALA A C 1
ATOM 615 O O . ALA A 1 80 ? 2.832 -0.186 3.814 1.00 95.81 80 ALA A O 1
ATOM 616 N N . LEU A 1 81 ? 4.715 -1.324 3.387 1.00 96.50 81 LEU A N 1
ATOM 617 C CA . LEU A 1 81 ? 4.536 -2.296 4.475 1.00 96.50 81 LEU A CA 1
ATOM 618 C C . LEU A 1 81 ? 4.544 -1.640 5.865 1.00 96.50 81 LEU A C 1
ATOM 620 O O . LEU A 1 81 ? 3.707 -1.960 6.706 1.00 96.50 81 LEU A O 1
ATOM 624 N N . GLU A 1 82 ? 5.439 -0.680 6.111 1.00 97.62 82 GLU A N 1
ATOM 625 C CA . GLU A 1 82 ? 5.430 0.095 7.358 1.00 97.62 82 GLU A CA 1
ATOM 626 C C . GLU A 1 82 ? 4.140 0.899 7.532 1.00 97.62 82 GLU A C 1
ATOM 628 O O . GLU A 1 82 ? 3.628 1.028 8.643 1.00 97.62 82 GLU A O 1
ATOM 633 N N . LEU A 1 83 ? 3.631 1.497 6.453 1.00 98.19 83 LEU A N 1
ATOM 634 C CA . LEU A 1 83 ? 2.363 2.220 6.487 1.00 98.19 83 LEU A CA 1
ATOM 635 C C . LEU A 1 83 ? 1.202 1.261 6.742 1.00 98.19 83 LEU A C 1
ATOM 637 O O . LEU A 1 83 ? 0.369 1.571 7.579 1.00 98.19 83 LEU A O 1
ATOM 641 N N . SER A 1 84 ? 1.218 0.073 6.141 1.00 98.00 84 SER A N 1
ATOM 642 C CA . SER A 1 84 ? 0.215 -0.976 6.372 1.00 98.00 84 SER A CA 1
ATOM 643 C C . SER A 1 84 ? 0.124 -1.353 7.852 1.00 98.00 84 SER A C 1
ATOM 645 O O . SER A 1 84 ? -0.963 -1.418 8.419 1.00 98.00 84 SER A O 1
ATOM 647 N N . LEU A 1 85 ? 1.275 -1.51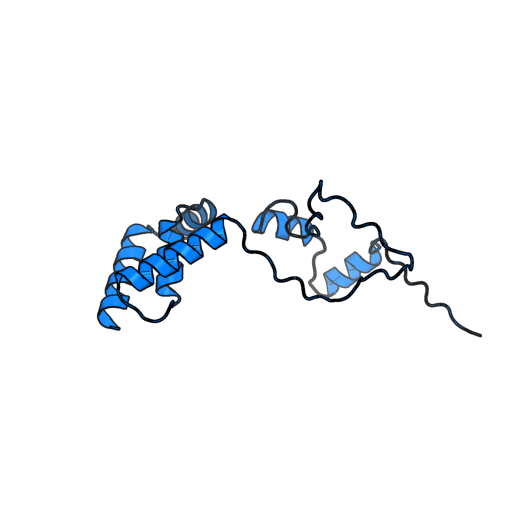1 8.517 1.00 98.06 85 LEU A N 1
ATOM 648 C CA . LEU A 1 85 ? 1.325 -1.727 9.964 1.00 98.06 85 LEU A CA 1
ATOM 649 C C . LEU A 1 85 ? 0.717 -0.546 10.739 1.00 98.06 85 LEU A C 1
ATOM 651 O O . LEU A 1 85 ? -0.026 -0.764 11.693 1.00 98.06 85 LEU A O 1
ATOM 655 N N . ARG A 1 86 ? 1.005 0.703 10.345 1.00 97.81 86 ARG A N 1
ATOM 656 C CA . ARG A 1 86 ? 0.410 1.886 10.994 1.00 97.81 86 ARG A CA 1
ATOM 657 C C . ARG A 1 86 ? -1.111 1.924 10.838 1.00 97.81 86 ARG A C 1
ATOM 659 O O . ARG A 1 86 ? -1.777 2.322 11.787 1.00 97.81 86 ARG A O 1
ATOM 666 N N . GLU A 1 87 ? -1.651 1.519 9.689 1.00 97.06 87 GLU A N 1
ATOM 667 C CA . GLU A 1 87 ? -3.102 1.449 9.473 1.00 97.06 87 GLU A CA 1
ATOM 668 C C . GLU A 1 87 ? -3.740 0.379 10.374 1.00 97.06 87 GLU A C 1
ATOM 670 O O . GLU A 1 87 ? -4.696 0.694 11.076 1.00 97.06 87 GLU A O 1
ATOM 675 N N . ALA A 1 88 ? -3.160 -0.828 10.456 1.00 96.81 88 ALA A N 1
ATOM 676 C CA . ALA A 1 88 ? -3.641 -1.891 11.353 1.00 96.81 88 ALA A CA 1
ATOM 677 C C . ALA A 1 88 ? -3.644 -1.455 12.826 1.00 96.81 88 ALA A C 1
ATOM 679 O O . ALA A 1 88 ? -4.635 -1.613 13.538 1.00 96.81 88 ALA A O 1
ATOM 680 N N . LEU A 1 89 ? -2.560 -0.812 13.275 1.00 96.31 89 LEU A N 1
ATOM 681 C CA . LEU A 1 89 ? -2.471 -0.274 14.634 1.00 96.31 89 LEU A CA 1
ATOM 682 C C . LEU A 1 89 ? -3.494 0.841 14.893 1.00 96.31 89 LEU A C 1
ATOM 684 O O . LEU A 1 89 ? -4.039 0.915 15.994 1.00 96.31 89 LEU A O 1
ATOM 688 N N . ALA A 1 90 ? -3.773 1.696 13.905 1.00 94.81 90 ALA A N 1
ATOM 689 C CA . ALA A 1 90 ? -4.731 2.792 14.044 1.00 94.81 90 ALA A CA 1
ATOM 690 C C . ALA A 1 90 ? -6.165 2.289 14.267 1.00 94.81 90 ALA A C 1
ATOM 692 O O . ALA A 1 90 ? -6.908 2.892 15.044 1.00 94.81 90 ALA A O 1
ATOM 693 N N . VAL A 1 91 ? -6.533 1.169 13.639 1.00 93.75 91 VAL A N 1
ATOM 694 C CA . VAL A 1 91 ? -7.833 0.507 13.844 1.00 93.75 91 VAL A CA 1
ATOM 695 C C . VAL A 1 91 ? -7.805 -0.558 14.947 1.00 93.75 91 VAL A C 1
ATOM 697 O O . VAL A 1 91 ? -8.829 -1.167 15.231 1.00 93.75 91 VAL A O 1
ATOM 700 N N . LYS A 1 92 ? -6.659 -0.731 15.622 1.00 94.06 92 LYS A N 1
ATOM 701 C CA . LYS A 1 92 ? -6.419 -1.727 16.682 1.00 94.06 92 LYS A CA 1
ATOM 702 C C . LYS A 1 92 ? -6.623 -3.180 16.229 1.00 94.06 92 LYS A C 1
ATOM 704 O O . LYS A 1 92 ? -6.946 -4.037 17.053 1.00 94.06 92 LYS A O 1
ATOM 709 N N . ASP A 1 93 ? -6.386 -3.468 14.952 1.00 94.00 93 ASP A N 1
ATOM 710 C CA . ASP A 1 93 ? -6.355 -4.843 14.462 1.00 94.00 93 ASP A CA 1
ATOM 711 C C . ASP A 1 93 ? -5.059 -5.533 14.921 1.00 94.00 93 ASP A C 1
ATOM 713 O O . ASP A 1 93 ? -3.969 -4.952 14.934 1.00 94.00 93 ASP A O 1
ATOM 717 N N . ARG A 1 94 ? -5.181 -6.797 15.331 1.00 93.50 94 ARG A N 1
ATOM 718 C CA . ARG A 1 94 ? -4.061 -7.651 15.744 1.00 93.50 94 ARG A CA 1
ATOM 719 C C . ARG A 1 94 ? -3.377 -8.337 14.560 1.00 93.50 94 ARG A C 1
ATOM 721 O O . ARG A 1 94 ? -2.328 -8.948 14.760 1.00 93.50 94 ARG A O 1
ATOM 728 N N . HIS A 1 95 ? -3.943 -8.244 13.357 1.00 94.31 95 HIS A N 1
ATOM 729 C CA . HIS A 1 95 ? -3.400 -8.837 12.139 1.00 94.31 95 HIS A CA 1
ATOM 730 C C . HIS A 1 95 ? -3.309 -7.809 11.007 1.00 94.31 95 HIS A C 1
ATOM 732 O O . HIS A 1 95 ? -4.134 -6.912 10.880 1.00 94.31 95 HIS A O 1
ATOM 738 N N . ILE A 1 96 ? -2.299 -7.958 10.146 1.00 96.38 96 ILE A N 1
ATOM 739 C CA . ILE A 1 96 ? -2.176 -7.149 8.927 1.00 96.38 96 ILE A CA 1
ATOM 740 C C . ILE A 1 96 ? -2.837 -7.916 7.779 1.00 96.38 96 ILE A C 1
ATOM 742 O O . ILE A 1 96 ? -2.208 -8.762 7.145 1.00 96.38 96 ILE A O 1
ATOM 746 N N . GLY A 1 97 ? -4.116 -7.628 7.550 1.00 94.94 97 GLY A N 1
ATOM 747 C CA . GLY A 1 97 ? -4.869 -8.060 6.366 1.00 94.94 97 GLY A CA 1
ATOM 748 C C . GLY A 1 97 ? -4.520 -7.301 5.075 1.00 94.94 97 GLY A C 1
ATOM 749 O O . GLY A 1 97 ? -3.728 -6.352 5.072 1.00 94.94 97 GLY A O 1
ATOM 750 N N . VAL A 1 98 ? -5.132 -7.717 3.963 1.00 96.44 98 VAL A N 1
ATOM 751 C CA . VAL A 1 98 ? -4.947 -7.106 2.630 1.00 96.44 98 VAL A CA 1
ATOM 752 C C . VAL A 1 98 ? -5.485 -5.676 2.565 1.00 96.44 98 VAL A C 1
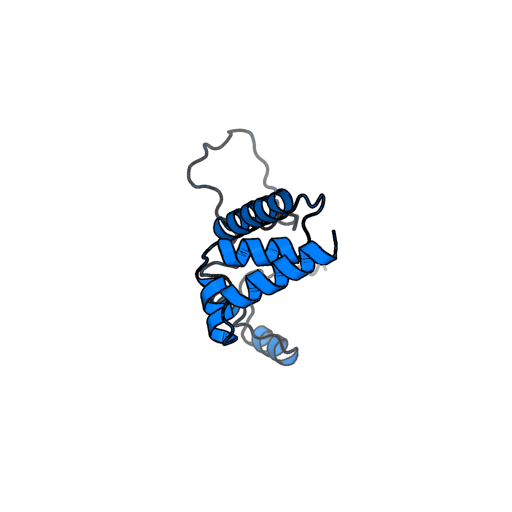ATOM 754 O O . VAL A 1 98 ? -4.957 -4.845 1.832 1.00 96.44 98 VAL A O 1
ATOM 757 N N . GLU A 1 99 ? -6.482 -5.375 3.387 1.00 96.69 99 GLU A N 1
ATOM 758 C CA . GLU A 1 99 ? -7.105 -4.072 3.579 1.00 96.69 99 GLU A CA 1
ATOM 759 C C . GLU A 1 99 ? -6.065 -3.066 4.076 1.00 96.69 99 GLU A C 1
ATOM 761 O O . GLU A 1 99 ? -5.892 -1.992 3.504 1.00 96.69 99 GLU A O 1
ATOM 766 N N . HIS A 1 100 ? -5.286 -3.451 5.088 1.00 97.62 100 HIS A N 1
ATOM 767 C CA . HIS A 1 100 ? -4.203 -2.632 5.624 1.00 97.62 100 HIS A CA 1
ATOM 768 C C . HIS A 1 100 ? -3.085 -2.433 4.605 1.00 97.62 100 HIS A C 1
ATOM 770 O O . HIS A 1 100 ? -2.521 -1.343 4.522 1.00 97.62 100 HIS A O 1
ATOM 776 N N . VAL A 1 101 ? -2.778 -3.465 3.811 1.00 96.88 101 VAL A N 1
ATOM 777 C CA . VAL A 1 101 ? -1.796 -3.361 2.724 1.00 96.88 101 VAL A CA 1
ATOM 778 C C . VAL A 1 101 ? -2.251 -2.357 1.672 1.00 96.88 101 VAL A C 1
ATOM 780 O O . VAL A 1 101 ? -1.473 -1.487 1.281 1.00 96.88 101 VAL A O 1
ATOM 783 N N . LEU A 1 102 ? -3.517 -2.422 1.260 1.00 96.25 102 LEU A N 1
ATOM 784 C CA . LEU A 1 102 ? -4.104 -1.472 0.323 1.00 96.25 102 LEU A CA 1
ATOM 785 C C . LEU A 1 102 ? -4.082 -0.044 0.885 1.00 96.25 102 LEU A C 1
ATOM 787 O O . LEU A 1 102 ? -3.595 0.865 0.217 1.00 96.25 102 LEU A O 1
ATOM 791 N N . LEU A 1 103 ? -4.515 0.156 2.133 1.00 96.44 103 LEU A N 1
ATOM 792 C CA . LEU A 1 103 ? -4.462 1.462 2.800 1.00 96.44 103 LEU A CA 1
ATOM 793 C C . LEU A 1 103 ? -3.024 1.996 2.920 1.00 96.44 103 LEU A C 1
ATOM 795 O O . LEU A 1 103 ? -2.790 3.196 2.755 1.00 96.44 103 LEU A O 1
ATOM 799 N N . GLY A 1 104 ? -2.053 1.113 3.172 1.00 96.69 104 GLY A N 1
ATOM 800 C CA . GLY A 1 104 ? -0.631 1.438 3.212 1.00 96.69 104 GLY A CA 1
ATOM 801 C C . GLY A 1 104 ? -0.077 1.855 1.849 1.00 96.69 104 GLY A C 1
ATOM 802 O O . GLY A 1 104 ? 0.694 2.812 1.775 1.00 96.69 104 GLY A O 1
ATOM 803 N N . LEU A 1 105 ? -0.500 1.190 0.770 1.00 95.75 105 LEU A N 1
ATOM 804 C CA . LEU A 1 105 ? -0.150 1.553 -0.605 1.00 95.75 105 LEU A CA 1
ATOM 805 C C . LEU A 1 105 ? -0.746 2.905 -0.996 1.00 95.75 105 LEU A C 1
ATOM 807 O O . LEU A 1 105 ? 0.001 3.769 -1.454 1.00 95.75 105 LEU A O 1
ATOM 811 N N . LEU A 1 106 ? -2.040 3.116 -0.742 1.00 94.50 106 LEU A N 1
ATOM 812 C CA . LEU A 1 106 ? -2.727 4.391 -0.979 1.00 94.50 106 LEU A CA 1
ATOM 813 C C . LEU A 1 106 ? -2.045 5.555 -0.244 1.00 94.50 106 LEU A C 1
ATOM 815 O O . LEU A 1 106 ? -1.920 6.647 -0.782 1.00 94.50 106 LEU A O 1
ATOM 819 N N . ARG A 1 107 ? -1.535 5.310 0.969 1.00 94.00 107 ARG A N 1
ATOM 820 C CA . ARG A 1 107 ? -0.831 6.319 1.775 1.00 94.00 107 ARG A CA 1
ATOM 821 C C . ARG A 1 107 ? 0.638 6.518 1.388 1.00 94.00 107 ARG A C 1
ATOM 823 O O . ARG A 1 107 ? 1.227 7.536 1.742 1.00 94.00 107 ARG A O 1
ATOM 830 N N . SER A 1 108 ? 1.258 5.533 0.738 1.00 89.06 108 SER A N 1
ATOM 831 C CA . SER A 1 108 ? 2.689 5.556 0.390 1.00 89.06 108 SER A CA 1
ATOM 832 C C . SER A 1 108 ? 3.049 6.569 -0.690 1.00 89.06 108 SER A C 1
ATOM 834 O O . SER A 1 108 ? 4.230 6.871 -0.841 1.00 89.06 108 SER A O 1
ATOM 836 N N . ASP A 1 109 ? 2.039 7.099 -1.383 1.00 80.94 109 ASP A N 1
ATOM 837 C CA . ASP A 1 109 ? 2.175 8.114 -2.420 1.00 80.94 109 ASP A CA 1
ATOM 838 C C . ASP A 1 109 ? 3.187 7.731 -3.523 1.00 80.94 109 ASP A C 1
ATOM 840 O O . ASP A 1 109 ? 3.898 8.563 -4.086 1.00 80.94 109 ASP A O 1
ATOM 844 N N . ASP A 1 110 ? 3.281 6.425 -3.806 1.00 88.69 110 ASP A N 1
ATOM 845 C CA . ASP A 1 110 ? 4.176 5.860 -4.816 1.00 88.69 110 ASP A CA 1
ATOM 846 C C . ASP A 1 110 ? 3.630 6.110 -6.226 1.00 88.69 110 ASP A C 1
ATOM 848 O O . ASP A 1 110 ? 2.441 5.913 -6.496 1.00 88.69 110 ASP A O 1
ATOM 852 N N . ARG A 1 111 ? 4.519 6.470 -7.158 1.00 89.94 111 ARG A N 1
ATOM 853 C CA . ARG A 1 111 ? 4.162 6.760 -8.555 1.00 89.94 111 ARG A CA 1
ATOM 854 C C . ARG A 1 111 ? 3.411 5.601 -9.213 1.00 89.94 111 ARG A C 1
ATOM 856 O O . ARG A 1 111 ? 2.428 5.835 -9.904 1.00 89.94 111 ARG A O 1
ATOM 863 N N . LEU A 1 112 ? 3.843 4.364 -8.968 1.00 90.19 112 LEU A N 1
ATOM 864 C CA . LEU A 1 112 ? 3.210 3.176 -9.546 1.00 90.19 112 LEU A CA 1
ATOM 865 C C . LEU A 1 112 ? 1.799 2.941 -9.003 1.00 90.19 112 LEU A C 1
ATOM 867 O O . LEU A 1 112 ? 0.930 2.507 -9.753 1.00 90.19 112 LEU A O 1
ATOM 871 N N . THR A 1 113 ? 1.554 3.248 -7.726 1.00 91.00 113 THR A N 1
ATOM 872 C CA . THR A 1 113 ? 0.201 3.196 -7.160 1.00 91.00 113 THR A CA 1
ATOM 873 C C . THR A 1 113 ? -0.685 4.232 -7.847 1.00 91.00 113 THR A C 1
ATOM 875 O O . THR A 1 113 ? -1.763 3.882 -8.309 1.00 91.00 113 THR A O 1
ATOM 878 N N . ARG A 1 114 ? -0.220 5.479 -7.993 1.00 90.81 114 ARG A N 1
ATOM 879 C CA . ARG A 1 114 ? -0.981 6.534 -8.688 1.00 90.81 114 ARG A CA 1
ATOM 880 C C . ARG A 1 114 ? -1.305 6.154 -10.137 1.00 90.81 114 ARG A C 1
ATOM 882 O O . ARG A 1 114 ? -2.472 6.149 -10.510 1.00 90.81 114 ARG A O 1
ATOM 889 N N . GLU A 1 115 ? -0.299 5.736 -10.910 1.00 93.19 115 GLU A N 1
ATOM 890 C CA . GLU A 1 115 ? -0.473 5.294 -12.303 1.00 93.19 115 GLU A CA 1
ATOM 891 C C . GLU A 1 115 ? -1.450 4.110 -12.417 1.00 93.19 115 GLU A C 1
ATOM 893 O O . GLU A 1 115 ? -2.214 4.020 -13.377 1.00 93.19 115 GLU A O 1
ATOM 898 N N . LEU A 1 116 ? -1.458 3.191 -11.445 1.00 93.38 116 LEU A N 1
ATOM 899 C CA . LEU A 1 116 ? -2.412 2.083 -11.415 1.00 93.38 116 LEU A CA 1
ATOM 900 C C . LEU A 1 116 ? -3.853 2.585 -11.255 1.00 93.38 116 LEU A C 1
ATOM 902 O O . LEU A 1 116 ? -4.719 2.169 -12.021 1.00 93.38 116 LEU A O 1
ATOM 906 N N . PHE A 1 117 ? -4.111 3.470 -10.291 1.00 93.50 117 PHE A N 1
ATOM 907 C CA . PHE A 1 117 ? -5.452 4.018 -10.055 1.00 93.50 117 PHE A CA 1
ATOM 908 C C . PHE A 1 117 ? -5.931 4.896 -11.220 1.00 93.50 117 PHE A C 1
ATOM 910 O O . PHE A 1 117 ? -7.078 4.760 -11.648 1.00 93.50 117 PHE A O 1
ATOM 917 N N . GLU A 1 118 ? -5.038 5.691 -11.817 1.00 93.88 118 GLU A N 1
ATOM 918 C CA . GLU A 1 118 ? -5.312 6.448 -13.046 1.00 93.88 118 GLU A CA 1
ATOM 919 C C . GLU A 1 118 ? -5.723 5.524 -14.200 1.00 93.88 118 GLU A C 1
ATOM 921 O O . GLU A 1 118 ? -6.733 5.760 -14.861 1.00 93.88 118 GLU A O 1
ATOM 926 N N . ARG A 1 119 ? -4.989 4.424 -14.415 1.00 96.31 119 ARG A N 1
ATOM 927 C CA . ARG A 1 119 ? -5.313 3.431 -15.454 1.00 96.31 119 ARG A CA 1
ATOM 928 C C . ARG A 1 119 ? -6.623 2.695 -15.199 1.00 96.31 119 ARG A C 1
ATOM 930 O O . ARG A 1 119 ? -7.267 2.272 -16.157 1.00 96.31 119 ARG A O 1
ATOM 937 N N . LEU A 1 120 ? -6.989 2.500 -13.935 1.00 95.75 120 LEU A N 1
ATOM 938 C CA . LEU A 1 120 ? -8.268 1.907 -13.554 1.00 95.75 120 LEU A CA 1
ATOM 939 C C . LEU A 1 120 ? -9.427 2.909 -13.661 1.00 95.75 120 LEU A C 1
ATOM 941 O O . LEU A 1 120 ? -10.579 2.484 -13.661 1.00 95.75 120 LEU A O 1
ATOM 945 N N . GLY A 1 121 ? -9.144 4.213 -13.766 1.00 96.38 121 GLY A N 1
ATOM 946 C CA . GLY A 1 121 ? -10.163 5.262 -13.755 1.00 96.38 121 GLY A CA 1
ATOM 947 C C . GLY A 1 121 ? -10.888 5.365 -12.411 1.00 96.38 121 GLY A C 1
ATOM 948 O O . GLY A 1 121 ? -12.062 5.727 -12.376 1.00 96.38 121 GLY A O 1
ATOM 949 N N . VAL A 1 122 ? -10.214 4.998 -11.317 1.00 95.69 122 VAL A N 1
ATOM 950 C CA . VAL A 1 122 ? -10.787 4.958 -9.966 1.00 95.69 122 VAL A CA 1
ATOM 951 C C . VAL A 1 122 ? -10.082 5.981 -9.087 1.00 95.69 122 VAL A C 1
ATOM 953 O O . VAL A 1 122 ? -8.856 5.994 -9.006 1.00 95.69 122 VAL A O 1
ATOM 956 N N . ASP A 1 123 ? -10.865 6.804 -8.396 1.00 93.88 123 ASP A N 1
ATOM 957 C CA . ASP A 1 123 ? -10.350 7.741 -7.400 1.00 93.88 123 ASP A CA 1
ATOM 958 C C . ASP A 1 123 ? -9.904 6.977 -6.130 1.00 93.88 123 ASP A C 1
ATOM 960 O O . ASP A 1 123 ? -10.691 6.193 -5.580 1.00 93.88 123 ASP A O 1
ATOM 964 N N . PRO A 1 124 ? -8.652 7.146 -5.663 1.00 93.69 124 PRO A N 1
ATOM 965 C CA . PRO A 1 124 ? -8.156 6.485 -4.459 1.00 93.69 124 PRO A CA 1
ATOM 966 C C . PRO A 1 124 ? -8.865 6.906 -3.161 1.00 93.69 124 PRO A C 1
ATOM 968 O O . PRO A 1 124 ? -8.924 6.093 -2.232 1.00 93.69 124 PRO A O 1
ATOM 971 N N . ASP A 1 125 ? -9.405 8.125 -3.069 1.00 94.06 125 ASP A N 1
ATOM 972 C CA . ASP A 1 125 ? -9.989 8.639 -1.822 1.00 94.06 125 ASP A CA 1
ATOM 973 C C . ASP A 1 125 ? -11.287 7.895 -1.438 1.00 94.06 125 ASP A C 1
ATOM 975 O O . ASP A 1 125 ? -11.349 7.329 -0.340 1.00 94.06 125 ASP A O 1
ATOM 979 N N . PRO A 1 126 ? -12.286 7.742 -2.335 1.00 96.31 126 PRO A N 1
ATOM 980 C CA . PRO A 1 126 ? -13.463 6.917 -2.060 1.00 96.31 126 PRO A CA 1
ATOM 981 C C . PRO A 1 126 ? -13.128 5.454 -1.742 1.00 96.31 126 PRO A C 1
ATOM 983 O O . PRO A 1 126 ? -13.794 4.824 -0.919 1.00 96.31 126 PRO A O 1
ATOM 986 N N . VAL A 1 127 ? -12.091 4.893 -2.375 1.00 95.62 127 VAL A N 1
ATOM 987 C CA . VAL A 1 127 ? -11.645 3.517 -2.101 1.00 95.62 127 VAL A CA 1
ATOM 988 C C . VAL A 1 127 ? -11.120 3.399 -0.675 1.00 95.62 127 VAL A C 1
ATOM 990 O O . VAL A 1 127 ? -11.465 2.448 0.028 1.00 95.62 127 VAL A O 1
ATOM 993 N N . ARG A 1 128 ? -10.324 4.373 -0.220 1.00 95.62 128 ARG A N 1
ATOM 994 C CA . ARG A 1 128 ? -9.831 4.428 1.160 1.00 95.62 128 ARG A CA 1
ATOM 995 C C . ARG A 1 128 ? -10.989 4.425 2.158 1.00 95.62 128 ARG A C 1
ATOM 997 O O . ARG A 1 128 ? -10.964 3.645 3.112 1.00 95.62 128 ARG A O 1
ATOM 1004 N N . ASP A 1 129 ? -11.998 5.260 1.928 1.00 96.56 129 ASP A N 1
ATOM 1005 C CA . ASP A 1 129 ? -13.155 5.380 2.817 1.00 96.56 129 ASP A CA 1
ATOM 1006 C C . ASP A 1 129 ? -13.972 4.087 2.890 1.00 96.56 129 ASP A C 1
ATOM 1008 O O . ASP A 1 129 ? -14.350 3.655 3.983 1.00 96.56 129 ASP A O 1
ATOM 1012 N N . LEU A 1 130 ? -14.187 3.424 1.749 1.00 96.81 130 LEU A N 1
ATOM 1013 C CA . LEU A 1 130 ? -14.882 2.136 1.688 1.00 96.81 130 LEU A CA 1
ATOM 1014 C C . LEU A 1 130 ? -14.147 1.048 2.476 1.00 96.81 130 LEU A C 1
ATOM 1016 O O . LEU A 1 130 ? -14.771 0.330 3.256 1.00 96.81 130 LEU A O 1
ATOM 1020 N N . VAL A 1 131 ? -12.826 0.949 2.317 1.00 96.62 131 VAL A N 1
ATOM 1021 C CA . VAL A 1 131 ? -12.012 -0.048 3.031 1.00 96.62 131 VAL A CA 1
ATOM 1022 C C . VAL A 1 131 ? -12.019 0.216 4.539 1.00 96.62 131 VAL A C 1
ATOM 1024 O O . VAL A 1 131 ? -12.168 -0.713 5.331 1.00 96.62 131 VAL A O 1
ATOM 1027 N N . LEU A 1 132 ? -11.916 1.480 4.960 1.00 95.62 132 LEU A N 1
ATOM 1028 C CA . LEU A 1 132 ? -12.006 1.843 6.378 1.00 95.62 132 LEU A CA 1
ATOM 1029 C C . LEU A 1 132 ? -13.388 1.547 6.968 1.00 95.62 132 LEU A C 1
ATOM 1031 O O . LEU A 1 132 ? -13.484 1.129 8.123 1.00 95.62 132 LEU A O 1
ATOM 1035 N N . ALA A 1 133 ? -14.457 1.775 6.205 1.00 94.81 133 ALA A N 1
ATOM 1036 C CA . ALA A 1 133 ? -15.805 1.416 6.624 1.00 94.81 133 ALA A CA 1
ATOM 1037 C C . ALA A 1 133 ? -15.955 -0.103 6.783 1.00 94.81 133 ALA A C 1
ATOM 1039 O O . ALA A 1 133 ? -16.566 -0.551 7.751 1.00 94.81 133 ALA A O 1
ATOM 1040 N N . ASP A 1 134 ? -15.369 -0.888 5.878 1.00 93.50 134 ASP A N 1
ATOM 1041 C CA . ASP A 1 134 ? -15.426 -2.346 5.931 1.00 93.50 134 ASP A CA 1
ATOM 1042 C C . ASP A 1 134 ? -14.687 -2.922 7.146 1.00 93.50 134 ASP A C 1
ATOM 1044 O O . ASP A 1 134 ? -15.278 -3.675 7.922 1.00 93.50 134 ASP A O 1
ATOM 1048 N N . LEU A 1 135 ? -13.457 -2.460 7.402 1.00 93.31 135 LEU A N 1
ATOM 1049 C CA . LEU A 1 135 ? -12.671 -2.854 8.579 1.00 93.31 135 LEU A CA 1
ATOM 1050 C C . LEU A 1 135 ? -13.405 -2.579 9.897 1.00 93.31 135 LEU A C 1
ATOM 1052 O O . LEU A 1 135 ? -13.355 -3.387 10.820 1.00 93.31 135 LEU A O 1
ATOM 1056 N N . ARG A 1 136 ? -14.132 -1.459 9.988 1.00 88.38 136 ARG A N 1
ATOM 1057 C CA . ARG A 1 136 ? -14.925 -1.118 11.182 1.00 88.38 136 ARG A CA 1
ATOM 1058 C C . ARG A 1 136 ? -16.130 -2.032 11.394 1.00 88.38 136 ARG A C 1
ATOM 1060 O O . ARG A 1 136 ? -16.606 -2.110 12.517 1.00 88.38 136 ARG A O 1
ATOM 1067 N N . ARG A 1 137 ? -16.657 -2.668 10.342 1.00 86.38 137 ARG A N 1
ATOM 1068 C CA . ARG A 1 137 ? -17.766 -3.632 10.457 1.00 86.38 137 ARG A CA 1
ATOM 1069 C C . ARG A 1 137 ? -17.287 -5.020 10.869 1.00 86.38 137 ARG A C 1
ATOM 1071 O O . ARG A 1 137 ? -18.074 -5.779 11.421 1.00 86.38 137 ARG A O 1
ATOM 1078 N N . ALA A 1 138 ? -16.040 -5.354 10.547 1.00 78.06 138 ALA A N 1
ATOM 1079 C CA . ALA A 1 138 ? -15.443 -6.655 10.829 1.00 78.06 138 ALA A CA 1
ATOM 1080 C C . ALA A 1 138 ? -14.837 -6.771 12.245 1.00 78.06 138 ALA A C 1
ATOM 1082 O O . ALA A 1 138 ? -14.545 -7.887 12.676 1.00 78.06 138 ALA A O 1
ATOM 1083 N N . ALA A 1 139 ? -14.639 -5.644 12.940 1.00 67.81 139 ALA A N 1
ATOM 1084 C CA . ALA A 1 139 ? -14.092 -5.549 14.299 1.00 67.81 139 ALA A CA 1
ATOM 1085 C C . ALA A 1 139 ? -15.185 -5.573 15.380 1.00 67.81 139 ALA A C 1
ATOM 1087 O O . ALA A 1 139 ? -14.925 -6.177 16.447 1.00 67.81 139 ALA A O 1
#

Radius of gyration: 23.25 Å; chains: 1; bounding box: 60×52×50 Å